Protein AF-A0A1B7MIY5-F1 (afdb_monomer_lite)

Foldseek 3Di:
DQVQLVVLVVQQDPPRHDALVVLLVSCVVPVVVVLVVVLCVQVVVCVVVVVPPPVPCPSVVVSLVVVQVSLQSSLCSSQVDDNPDDSVVSCVVSVHDRVVVVVVD

Sequence (105 aa):
GTGYTMACSRMTRPTKGIHGRLLKKLYEGVVVPKMLYAADIWCSTLISKGKGRKAGGRGARGFATKMARVQRMATTMITGGMRTTATDLLDAHANILPFQQLLRK

pLDDT: mean 75.78, std 11.48, range [46.12, 88.31]

Secondary structure (DSSP, 8-state):
-HHHHHHHHHH--TTT---HHHHHHHIIIIIHHHHHHHHHHHHHHHHHTTHHHHSTTHHHHHHHHHHHHHHHHHHHHHHT--TTS-HHHHHHHHT---HHHHTT-

Organism: NCBI:txid1314800

Structure (mmCIF, N/CA/C/O backbone):
data_AF-A0A1B7MIY5-F1
#
_entry.id   AF-A0A1B7MIY5-F1
#
loop_
_atom_site.group_PDB
_atom_site.id
_atom_site.type_symbol
_atom_site.label_atom_id
_atom_site.label_alt_id
_atom_site.label_comp_id
_atom_site.label_asym_id
_atom_site.label_entity_id
_atom_site.label_seq_id
_atom_site.pdbx_PDB_ins_code
_atom_site.Cartn_x
_atom_site.Cartn_y
_atom_site.Cartn_z
_atom_site.occupancy
_atom_site.B_iso_or_equiv
_atom_site.auth_seq_id
_atom_site.auth_comp_id
_atom_site.auth_asym_id
_atom_site.auth_atom_id
_atom_site.pdbx_PDB_model_num
ATOM 1 N N . GLY A 1 1 ? -0.375 6.237 -4.363 1.00 66.94 1 GLY A N 1
ATOM 2 C CA . GLY A 1 1 ? -0.539 5.582 -3.050 1.00 66.94 1 GLY A CA 1
ATOM 3 C C . GLY A 1 1 ? -0.762 6.591 -1.938 1.00 66.94 1 GLY A C 1
ATOM 4 O O . GLY A 1 1 ? -1.878 6.700 -1.452 1.00 66.94 1 GLY A O 1
ATOM 5 N N . THR A 1 2 ? 0.271 7.368 -1.595 1.00 77.44 2 THR A N 1
ATOM 6 C CA . THR A 1 2 ? 0.311 8.293 -0.439 1.00 77.44 2 THR A CA 1
ATOM 7 C C . THR A 1 2 ? -0.890 9.238 -0.298 1.00 77.44 2 THR A C 1
ATOM 9 O O . THR A 1 2 ? -1.428 9.369 0.797 1.00 77.44 2 THR A O 1
ATOM 12 N N . GLY A 1 3 ? -1.345 9.875 -1.383 1.00 82.44 3 GLY A N 1
ATOM 13 C CA . GLY A 1 3 ? -2.490 10.797 -1.336 1.00 82.44 3 GLY A CA 1
ATOM 14 C C . GLY A 1 3 ? -3.788 10.131 -0.862 1.00 82.44 3 GLY A C 1
ATOM 15 O O . GLY A 1 3 ? -4.471 10.658 0.011 1.00 82.44 3 GLY A O 1
ATOM 16 N N . TYR A 1 4 ? -4.079 8.924 -1.354 1.00 79.50 4 TYR A N 1
ATOM 17 C CA . TYR A 1 4 ? -5.269 8.167 -0.952 1.00 79.50 4 TYR A CA 1
ATOM 18 C C . TYR A 1 4 ? -5.169 7.664 0.489 1.00 79.50 4 TYR A C 1
ATOM 20 O O . TYR A 1 4 ? -6.149 7.731 1.225 1.00 79.50 4 TYR A O 1
ATOM 28 N N . THR A 1 5 ? -3.982 7.241 0.935 1.00 78.69 5 THR A N 1
ATOM 29 C CA . THR A 1 5 ? -3.772 6.885 2.347 1.00 78.69 5 THR A CA 1
ATOM 30 C C . THR A 1 5 ? -3.893 8.089 3.281 1.00 78.69 5 THR A C 1
ATOM 32 O O . THR A 1 5 ? -4.390 7.941 4.388 1.00 78.69 5 THR A O 1
ATOM 35 N N . MET A 1 6 ? -3.516 9.295 2.844 1.00 83.06 6 MET A N 1
ATOM 36 C CA . MET A 1 6 ? -3.737 10.525 3.620 1.00 83.06 6 MET A CA 1
ATOM 37 C C . MET A 1 6 ? -5.213 10.938 3.649 1.00 83.06 6 MET A C 1
ATOM 39 O O . MET A 1 6 ? -5.694 11.446 4.656 1.00 83.06 6 MET A O 1
ATOM 43 N N . ALA A 1 7 ? -5.965 10.703 2.572 1.00 83.62 7 ALA A N 1
ATOM 44 C CA . ALA A 1 7 ? -7.416 10.879 2.596 1.00 83.62 7 ALA A CA 1
ATOM 45 C C . ALA A 1 7 ? -8.071 9.899 3.587 1.00 83.62 7 ALA A C 1
ATOM 47 O O . ALA A 1 7 ? -8.887 10.306 4.411 1.00 83.62 7 ALA A O 1
ATOM 48 N N . CYS A 1 8 ? -7.629 8.637 3.581 1.00 79.00 8 CYS A N 1
ATOM 49 C CA . CYS A 1 8 ? -8.017 7.626 4.566 1.00 79.00 8 CYS A CA 1
ATOM 50 C C . CYS A 1 8 ? -7.686 8.070 6.001 1.00 79.00 8 CYS A C 1
ATOM 52 O O . CYS A 1 8 ? -8.545 7.985 6.875 1.00 79.00 8 CYS A O 1
ATOM 54 N N . SER A 1 9 ? -6.500 8.649 6.223 1.00 75.69 9 SER A N 1
ATOM 55 C CA . SER A 1 9 ? -6.069 9.120 7.546 1.00 75.69 9 SER A CA 1
ATOM 56 C C . SER A 1 9 ? -6.949 10.229 8.116 1.00 75.69 9 SER A C 1
ATOM 58 O O . SER A 1 9 ? -7.080 10.364 9.329 1.00 75.69 9 SER A O 1
ATOM 60 N N . ARG A 1 10 ? -7.537 11.063 7.251 1.00 78.81 10 ARG A N 1
ATOM 61 C CA . ARG A 1 10 ? -8.435 12.149 7.668 1.00 78.81 10 ARG A CA 1
ATOM 62 C C . ARG A 1 10 ? -9.782 11.624 8.157 1.00 78.81 10 ARG A C 1
ATOM 64 O O . ARG A 1 10 ? -10.401 12.262 9.005 1.00 78.81 10 ARG A O 1
ATOM 71 N N . MET A 1 11 ? -10.210 10.469 7.650 1.00 76.50 11 MET A N 1
ATOM 72 C CA . MET A 1 11 ? -11.454 9.812 8.055 1.00 76.50 11 MET A CA 1
ATOM 73 C C . MET A 1 11 ? -11.298 8.992 9.342 1.00 76.50 11 MET A C 1
ATOM 75 O O . MET A 1 11 ? -12.272 8.737 10.046 1.00 76.50 11 MET A O 1
ATOM 79 N N . THR A 1 12 ? -10.075 8.593 9.684 1.00 71.81 12 THR A N 1
ATOM 80 C CA . THR A 1 12 ? -9.768 7.765 10.855 1.00 71.81 12 THR A CA 1
ATOM 81 C C . THR A 1 12 ? -9.337 8.650 12.017 1.00 71.81 12 THR A C 1
ATOM 83 O O . THR A 1 12 ? -8.149 8.829 12.286 1.00 71.81 12 THR A O 1
ATOM 86 N N . ARG A 1 13 ? -10.308 9.266 12.692 1.00 71.38 13 ARG A N 1
ATOM 87 C CA . ARG A 1 13 ? -10.072 9.956 13.967 1.00 71.38 13 ARG A CA 1
ATOM 88 C C . ARG A 1 13 ? -10.205 8.965 15.135 1.00 71.38 13 ARG A C 1
ATOM 90 O O . ARG A 1 13 ? -11.171 8.208 15.129 1.00 71.38 13 ARG A O 1
ATOM 97 N N . PRO A 1 14 ? -9.336 9.011 16.164 1.00 63.50 14 PRO A N 1
ATOM 98 C CA . PRO A 1 14 ? -9.419 8.110 17.323 1.00 63.50 14 PRO A CA 1
ATOM 99 C C . PRO A 1 14 ? -10.776 8.135 18.041 1.00 63.50 14 PRO A C 1
ATOM 101 O O . PRO A 1 14 ? -11.214 7.124 18.569 1.00 63.50 14 PRO A O 1
ATOM 104 N N . THR A 1 15 ? -11.453 9.288 18.042 1.00 63.06 15 THR A N 1
ATOM 105 C CA . THR A 1 15 ? -12.661 9.517 18.855 1.00 63.06 15 THR A CA 1
ATOM 106 C C . THR A 1 15 ? -13.972 9.477 18.059 1.00 63.06 15 THR A C 1
ATOM 108 O O . THR A 1 15 ? -15.014 9.159 18.616 1.00 63.06 15 THR A O 1
ATOM 111 N N . LYS A 1 16 ? -13.958 9.842 16.769 1.00 64.75 16 LYS A N 1
ATOM 112 C CA . LYS A 1 16 ? -15.161 9.954 15.906 1.00 64.75 16 LYS A CA 1
ATOM 113 C C . LYS A 1 16 ? -14.877 9.532 14.455 1.00 64.75 16 LYS A C 1
ATOM 115 O O . LYS A 1 16 ? -15.361 10.153 13.514 1.00 64.75 16 LYS A O 1
ATOM 120 N N . GLY A 1 17 ? -13.978 8.570 14.269 1.00 75.50 17 GLY A N 1
ATOM 121 C CA . GLY A 1 17 ? -13.519 8.130 12.953 1.00 75.50 17 GLY A CA 1
ATOM 122 C C . GLY A 1 17 ? -14.244 6.908 12.408 1.00 75.50 17 GLY A C 1
ATOM 123 O O . GLY A 1 17 ? -15.028 6.254 13.091 1.00 75.50 17 GLY A O 1
ATOM 124 N N . ILE A 1 18 ? -13.913 6.577 11.162 1.00 78.94 18 ILE A N 1
ATOM 125 C CA . ILE A 1 18 ? -14.314 5.325 10.524 1.00 78.94 18 ILE A CA 1
ATOM 126 C C . ILE A 1 18 ? -13.655 4.132 11.230 1.00 78.94 18 ILE A C 1
ATOM 128 O O . ILE A 1 18 ? -12.458 4.146 11.515 1.00 78.94 18 ILE A O 1
ATOM 132 N N . HIS A 1 19 ? -14.436 3.073 11.457 1.00 77.62 19 HIS A N 1
ATOM 133 C CA . HIS A 1 19 ? -13.960 1.824 12.047 1.00 77.62 19 HIS A CA 1
ATOM 134 C C . HIS A 1 19 ? -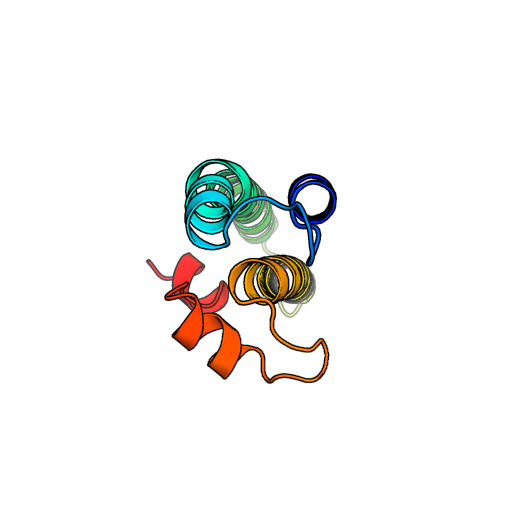12.903 1.150 11.153 1.00 77.62 19 HIS A C 1
ATOM 136 O O . HIS A 1 19 ? -13.076 1.070 9.932 1.00 77.62 19 HIS A O 1
ATOM 142 N N . GLY A 1 20 ? -11.845 0.587 11.751 1.00 79.75 20 GLY A N 1
ATOM 143 C CA . GLY A 1 20 ? -10.711 -0.006 11.022 1.00 79.75 20 GLY A CA 1
ATOM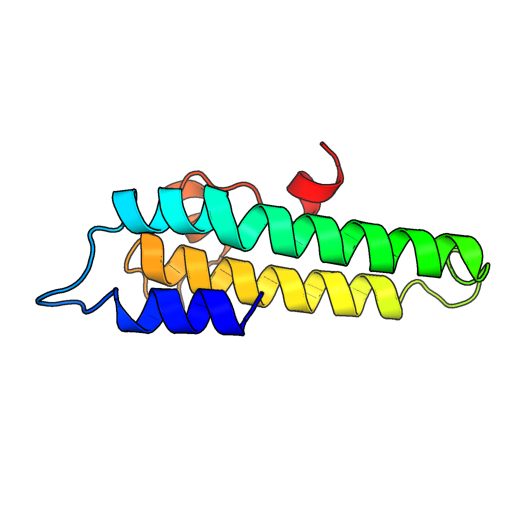 144 C C . GLY A 1 20 ? -11.110 -1.060 9.978 1.00 79.75 20 GLY A C 1
ATOM 145 O O . GLY A 1 20 ? -10.507 -1.149 8.911 1.00 79.75 20 GLY A O 1
ATOM 146 N N . ARG A 1 21 ? -12.209 -1.791 10.212 1.00 82.56 21 ARG A N 1
ATOM 147 C CA . ARG A 1 21 ? -12.762 -2.771 9.261 1.00 82.56 21 ARG A CA 1
ATOM 148 C C . ARG A 1 21 ? -13.248 -2.140 7.950 1.00 82.56 21 ARG A C 1
ATOM 150 O O . ARG A 1 21 ? -13.033 -2.716 6.888 1.00 82.56 21 ARG A O 1
ATOM 157 N N . LEU A 1 22 ? -13.896 -0.974 8.004 1.00 84.19 22 LEU A N 1
ATOM 158 C CA . LEU A 1 22 ? -14.340 -0.265 6.797 1.00 84.19 22 LEU A CA 1
ATOM 159 C C . LEU A 1 22 ? -13.148 0.375 6.077 1.00 84.19 22 LEU A C 1
ATOM 161 O O . LEU A 1 22 ? -13.067 0.333 4.851 1.00 84.19 22 LEU A O 1
ATOM 165 N N . LEU A 1 23 ? -12.183 0.888 6.842 1.00 84.31 23 LEU A N 1
ATOM 166 C CA . LEU A 1 23 ? -10.939 1.419 6.295 1.00 84.31 23 LEU A CA 1
ATOM 167 C C . LEU A 1 23 ? -10.147 0.357 5.526 1.00 84.31 23 LEU A C 1
ATOM 169 O O . LEU A 1 23 ? -9.639 0.640 4.444 1.00 84.31 23 LEU A O 1
ATOM 173 N N . LYS A 1 24 ? -10.089 -0.871 6.054 1.00 86.00 24 LYS A N 1
ATOM 174 C CA . LYS A 1 24 ? -9.479 -2.015 5.372 1.00 86.00 24 LYS A CA 1
ATOM 175 C C . LYS A 1 24 ? -10.119 -2.256 4.006 1.00 86.00 24 LYS A C 1
ATOM 177 O O . LYS A 1 24 ? -9.401 -2.320 3.014 1.00 86.00 24 LYS A O 1
ATOM 182 N N . LYS A 1 25 ? -11.454 -2.295 3.933 1.00 87.81 25 LYS A N 1
ATOM 183 C CA . LYS A 1 25 ? -12.174 -2.463 2.658 1.00 87.81 25 LYS A CA 1
ATOM 184 C C . LYS A 1 25 ? -11.856 -1.345 1.663 1.00 87.81 25 LYS A C 1
ATOM 186 O O . LYS A 1 25 ? -11.670 -1.605 0.479 1.00 87.81 25 LYS A O 1
ATOM 191 N N . LEU A 1 26 ? -11.755 -0.103 2.137 1.00 87.00 26 LEU A N 1
ATOM 192 C CA . LEU A 1 26 ? -11.391 1.031 1.286 1.00 87.00 26 LEU A CA 1
ATOM 193 C C . LEU A 1 26 ? -9.939 0.938 0.788 1.00 87.00 26 LEU A C 1
ATOM 195 O O . LEU A 1 26 ? -9.656 1.238 -0.373 1.00 87.00 26 LEU A O 1
ATOM 199 N N . TYR A 1 27 ? -9.020 0.505 1.652 1.00 85.38 27 TYR A N 1
ATOM 200 C CA . TYR A 1 27 ? -7.624 0.274 1.292 1.00 85.38 27 TYR A CA 1
ATOM 201 C C . TYR A 1 27 ? -7.500 -0.815 0.216 1.00 85.38 27 TYR A C 1
ATOM 203 O O . TYR A 1 27 ? -6.867 -0.580 -0.816 1.00 85.38 27 TYR A O 1
ATOM 211 N N . GLU A 1 28 ? -8.163 -1.954 0.411 1.00 86.75 28 GLU A N 1
ATOM 212 C CA . GLU A 1 28 ? -8.195 -3.068 -0.545 1.00 86.75 28 GLU A CA 1
ATOM 213 C C . GLU A 1 28 ? -8.863 -2.687 -1.872 1.00 86.75 28 GLU A C 1
ATOM 215 O O . GLU A 1 28 ? -8.369 -3.069 -2.927 1.00 86.75 28 GLU A O 1
ATOM 220 N N . GLY A 1 29 ? -9.943 -1.900 -1.848 1.00 86.88 29 GLY A N 1
ATOM 221 C CA . GLY A 1 29 ? -10.679 -1.523 -3.059 1.00 86.88 29 GLY A CA 1
ATOM 222 C C . GLY A 1 29 ? -10.045 -0.393 -3.876 1.00 86.88 29 GLY A C 1
ATOM 223 O O . GLY A 1 29 ? -10.192 -0.357 -5.093 1.00 86.88 29 GLY A O 1
ATOM 224 N N . VAL A 1 30 ? -9.340 0.548 -3.237 1.00 86.75 30 VAL A N 1
ATOM 225 C CA . VAL A 1 30 ? -8.850 1.767 -3.914 1.00 86.75 30 VAL A CA 1
ATOM 226 C C . VAL A 1 30 ? -7.332 1.840 -3.948 1.00 86.75 30 VAL A C 1
ATOM 228 O O . VAL A 1 30 ? -6.736 2.158 -4.981 1.00 86.75 30 VAL A O 1
ATOM 231 N N . VAL A 1 31 ? -6.686 1.595 -2.809 1.00 85.44 31 VAL A N 1
ATOM 232 C CA . VAL A 1 31 ? -5.249 1.837 -2.662 1.00 85.44 31 VAL A CA 1
ATOM 233 C C . VAL A 1 31 ? -4.450 0.692 -3.272 1.00 85.44 31 VAL A C 1
ATOM 235 O O . VAL A 1 31 ? -3.520 0.965 -4.032 1.00 85.44 31 VAL A O 1
ATOM 238 N N . VAL A 1 32 ? -4.840 -0.560 -3.009 1.00 85.81 32 VAL A N 1
ATOM 239 C CA . VAL A 1 32 ? -4.158 -1.754 -3.532 1.00 85.81 32 VAL A CA 1
ATOM 240 C C . VAL A 1 32 ? -4.161 -1.795 -5.068 1.00 85.81 32 VAL A C 1
ATOM 242 O O . VAL A 1 32 ? -3.068 -1.869 -5.631 1.00 85.81 32 VAL A O 1
ATOM 245 N N . PRO A 1 33 ? -5.294 -1.627 -5.786 1.00 85.81 33 PRO A N 1
ATOM 246 C CA . PRO A 1 33 ? -5.301 -1.675 -7.249 1.00 85.81 33 PRO A CA 1
ATOM 247 C C . PRO A 1 33 ? -4.475 -0.550 -7.878 1.00 85.81 33 PRO A C 1
ATOM 249 O O . PRO A 1 33 ? -3.746 -0.773 -8.839 1.00 85.81 33 PRO A O 1
ATOM 252 N N . LYS A 1 34 ? -4.500 0.660 -7.301 1.00 85.25 34 LYS A N 1
ATOM 253 C CA . LYS A 1 34 ? -3.663 1.778 -7.773 1.00 85.25 34 LYS A CA 1
ATOM 254 C C . LYS A 1 34 ? -2.174 1.550 -7.509 1.00 85.25 34 LYS A C 1
ATOM 256 O O . LYS A 1 34 ? -1.343 2.011 -8.289 1.00 85.25 34 LYS A O 1
ATOM 261 N N . MET A 1 35 ? -1.822 0.895 -6.399 1.00 84.00 35 MET A N 1
ATOM 262 C CA . MET A 1 35 ? -0.435 0.529 -6.106 1.00 84.00 35 MET A CA 1
ATOM 263 C C . MET A 1 35 ? 0.063 -0.566 -7.048 1.00 84.00 35 MET A C 1
ATOM 265 O O . MET A 1 35 ? 1.171 -0.440 -7.562 1.00 84.00 35 MET A O 1
ATOM 269 N N . LEU A 1 36 ? -0.766 -1.577 -7.311 1.00 83.94 36 LEU A N 1
ATOM 270 C CA . LEU A 1 36 ? -0.498 -2.643 -8.274 1.00 83.94 36 LEU A CA 1
ATOM 271 C C . LEU A 1 36 ? -0.339 -2.099 -9.694 1.00 83.94 36 LEU A C 1
ATOM 273 O O . LEU A 1 36 ? 0.658 -2.393 -10.337 1.00 83.94 36 LEU A O 1
ATOM 277 N N . TYR A 1 37 ? -1.240 -1.224 -10.143 1.00 85.50 37 TYR A N 1
ATOM 278 C CA . TYR A 1 37 ? -1.136 -0.577 -11.454 1.00 85.50 37 TYR A CA 1
ATOM 279 C C . TYR A 1 37 ? 0.170 0.212 -11.609 1.00 85.50 37 TYR A C 1
ATOM 281 O O . TYR A 1 37 ? 0.881 0.093 -12.604 1.00 85.50 37 TYR A O 1
ATOM 289 N N . ALA A 1 38 ? 0.534 0.997 -10.589 1.00 82.00 38 ALA A N 1
ATOM 290 C CA . ALA A 1 38 ? 1.804 1.713 -10.597 1.00 82.00 38 ALA A CA 1
ATOM 291 C C . ALA A 1 38 ? 3.003 0.752 -10.603 1.00 82.00 38 ALA A C 1
ATOM 293 O O . ALA A 1 38 ? 4.024 1.067 -11.208 1.00 82.00 38 ALA A O 1
ATOM 294 N N . ALA A 1 39 ? 2.893 -0.395 -9.926 1.00 81.56 39 ALA A N 1
ATOM 295 C CA . ALA A 1 39 ? 3.939 -1.407 -9.903 1.00 81.56 39 ALA A CA 1
ATOM 296 C C . ALA A 1 39 ? 4.103 -2.069 -11.265 1.00 81.56 39 ALA A C 1
ATOM 298 O O . ALA A 1 39 ? 5.231 -2.209 -11.716 1.00 81.56 39 ALA A O 1
ATOM 299 N N . ASP A 1 40 ? 3.005 -2.396 -11.938 1.00 81.75 40 ASP A N 1
ATOM 300 C CA . ASP A 1 40 ? 3.019 -2.993 -13.268 1.00 81.75 40 ASP A CA 1
ATOM 301 C C . ASP A 1 40 ? 3.664 -2.059 -14.303 1.00 81.75 40 ASP A C 1
ATOM 303 O O . ASP A 1 40 ? 4.616 -2.440 -14.985 1.00 81.75 40 ASP A O 1
ATOM 307 N N . ILE A 1 41 ? 3.277 -0.778 -14.328 1.00 80.69 41 ILE A N 1
ATOM 308 C CA . ILE A 1 41 ? 3.914 0.229 -15.197 1.00 80.69 41 ILE A CA 1
ATOM 309 C C . ILE A 1 41 ? 5.399 0.393 -14.864 1.00 80.69 41 ILE A C 1
ATOM 311 O O . ILE A 1 41 ? 6.251 0.476 -15.751 1.00 80.69 41 ILE A O 1
ATOM 315 N N . TRP A 1 42 ? 5.750 0.467 -13.582 1.00 75.50 42 TRP A N 1
ATOM 316 C CA . TRP A 1 42 ? 7.138 0.715 -13.199 1.00 75.50 42 TRP A CA 1
ATOM 317 C C . TRP A 1 42 ? 8.030 -0.512 -13.419 1.00 75.50 42 TRP A C 1
ATOM 319 O O . TRP A 1 42 ? 9.186 -0.364 -13.803 1.00 75.50 42 TRP A O 1
ATOM 329 N N . CYS A 1 43 ? 7.505 -1.723 -13.224 1.00 67.81 43 CYS A N 1
ATOM 330 C CA . CYS A 1 43 ? 8.205 -2.977 -13.488 1.00 67.81 43 CYS A CA 1
ATOM 331 C C . CYS A 1 43 ? 8.351 -3.231 -14.993 1.00 67.81 43 CYS A C 1
ATOM 333 O O . CYS A 1 43 ? 9.463 -3.505 -15.444 1.00 67.81 43 CYS A O 1
ATOM 335 N N . SER A 1 44 ? 7.283 -3.069 -15.781 1.00 68.25 44 SER A N 1
ATOM 336 C CA . SER A 1 44 ? 7.314 -3.228 -17.244 1.00 68.25 44 SER A CA 1
ATOM 337 C C . SER A 1 44 ? 8.284 -2.244 -17.906 1.00 68.25 44 SER A C 1
ATOM 339 O O . SER A 1 44 ? 9.105 -2.642 -18.734 1.00 68.25 44 SER A O 1
ATOM 341 N N . THR A 1 45 ? 8.299 -0.980 -17.472 1.00 62.19 45 THR A N 1
ATOM 342 C CA . THR A 1 45 ? 9.262 0.020 -17.970 1.00 62.19 45 THR A CA 1
ATOM 343 C C . THR A 1 45 ? 10.707 -0.278 -17.557 1.00 62.19 45 THR A C 1
ATOM 345 O O . THR A 1 45 ? 11.637 0.034 -18.307 1.00 62.19 45 THR A O 1
ATOM 348 N N . LEU A 1 46 ? 10.935 -0.915 -16.402 1.00 60.69 46 LEU A N 1
ATOM 349 C CA . LEU A 1 46 ? 12.275 -1.318 -15.960 1.00 60.69 46 LEU A CA 1
ATOM 350 C C . LEU A 1 46 ? 12.814 -2.532 -16.728 1.00 60.69 46 LEU A C 1
ATOM 352 O O . LEU A 1 46 ? 14.020 -2.605 -16.988 1.00 60.69 46 LEU A O 1
ATOM 356 N N . ILE A 1 47 ? 11.923 -3.465 -17.078 1.00 59.34 47 ILE A N 1
ATOM 357 C CA . ILE A 1 47 ? 12.216 -4.640 -17.906 1.00 59.34 47 ILE A CA 1
ATOM 358 C C . ILE A 1 47 ? 12.500 -4.191 -19.346 1.00 59.34 47 ILE A C 1
ATOM 360 O O . ILE A 1 47 ? 13.555 -4.518 -19.886 1.00 59.34 47 ILE A O 1
ATOM 364 N N . SER A 1 48 ? 11.627 -3.353 -19.920 1.00 59.34 48 SER A N 1
ATOM 365 C CA . SER A 1 48 ? 11.745 -2.818 -21.285 1.00 59.34 48 SER A CA 1
ATOM 366 C C . SER A 1 48 ? 13.034 -2.014 -21.506 1.00 59.34 48 SER A C 1
ATOM 368 O O . SER A 1 48 ? 13.689 -2.157 -22.533 1.00 59.34 48 SER A O 1
ATOM 370 N N . LYS A 1 49 ? 13.483 -1.231 -20.514 1.00 59.00 49 LYS A N 1
ATOM 371 C CA . LYS A 1 49 ? 14.724 -0.439 -20.620 1.00 59.00 49 LYS A CA 1
ATOM 372 C C . LYS A 1 49 ? 16.022 -1.242 -20.433 1.00 59.00 49 LYS A C 1
ATOM 374 O O . LYS A 1 49 ? 17.078 -0.632 -20.266 1.00 59.00 49 LYS A O 1
ATOM 379 N N . GLY A 1 50 ? 15.981 -2.578 -20.361 1.00 52.19 50 GLY A N 1
ATOM 380 C CA . GLY A 1 50 ? 17.171 -3.438 -20.205 1.00 52.19 50 GLY A CA 1
ATOM 381 C C . GLY A 1 50 ? 17.961 -3.230 -18.898 1.00 52.19 50 GLY A C 1
ATOM 382 O O . GLY A 1 50 ? 18.984 -3.874 -18.654 1.00 52.19 50 GLY A O 1
ATOM 383 N N . LYS A 1 51 ? 17.484 -2.345 -18.011 1.00 53.34 51 LYS A N 1
ATOM 384 C CA . LYS A 1 51 ? 18.118 -1.989 -16.733 1.00 53.34 51 LYS A CA 1
ATOM 385 C C . LYS A 1 51 ? 17.798 -2.966 -15.606 1.00 53.34 51 LYS A C 1
ATOM 387 O O . LYS A 1 51 ? 18.411 -2.857 -14.542 1.00 53.34 51 LYS A O 1
ATOM 392 N N . GLY A 1 52 ? 16.910 -3.934 -15.842 1.00 49.97 52 GLY A N 1
ATOM 393 C CA . GLY A 1 52 ? 16.547 -4.969 -14.871 1.00 49.97 52 GLY A CA 1
ATOM 394 C C . GLY A 1 52 ? 17.740 -5.776 -14.343 1.00 49.97 52 GLY A C 1
ATOM 395 O O . GLY A 1 52 ? 17.730 -6.164 -13.180 1.00 49.97 52 GLY A O 1
ATOM 396 N N . ARG A 1 53 ? 18.803 -5.957 -15.147 1.00 48.34 53 ARG A N 1
ATOM 397 C CA . ARG A 1 53 ? 19.985 -6.760 -14.768 1.00 48.34 53 ARG A CA 1
ATOM 398 C C . ARG A 1 53 ? 21.288 -5.966 -14.599 1.00 48.34 53 ARG A C 1
ATOM 400 O O . ARG A 1 53 ? 22.067 -6.295 -13.715 1.00 48.34 53 ARG A O 1
ATOM 407 N N . LYS A 1 54 ? 21.525 -4.905 -15.387 1.00 46.12 54 LYS A N 1
ATOM 408 C CA . LYS A 1 54 ? 22.834 -4.205 -15.431 1.00 46.12 54 LYS A CA 1
ATOM 409 C C . LYS A 1 54 ? 22.957 -2.951 -14.546 1.00 46.12 54 LYS A C 1
ATOM 411 O O . LYS A 1 54 ? 24.069 -2.536 -14.253 1.00 46.12 54 LYS A O 1
ATOM 416 N N . ALA A 1 55 ? 21.853 -2.360 -14.071 1.00 47.03 55 ALA A N 1
ATOM 417 C CA . ALA A 1 55 ? 21.867 -1.141 -13.237 1.00 47.03 55 ALA A CA 1
ATOM 418 C C . ALA A 1 55 ? 21.387 -1.374 -11.786 1.00 47.03 55 ALA A C 1
ATOM 420 O O . ALA A 1 55 ? 20.863 -0.467 -11.131 1.00 47.03 55 ALA A O 1
ATOM 421 N N . GLY A 1 56 ? 21.541 -2.605 -11.284 1.00 50.84 56 GLY A N 1
ATOM 422 C CA . GLY A 1 56 ? 21.381 -2.950 -9.867 1.00 50.84 56 GLY A CA 1
ATOM 423 C C . GLY A 1 56 ? 19.977 -2.773 -9.282 1.00 50.84 56 GLY A C 1
ATOM 424 O O . GLY A 1 56 ? 19.852 -2.627 -8.069 1.00 50.84 56 GLY A O 1
ATOM 425 N N . GLY A 1 57 ? 18.921 -2.715 -10.102 1.00 56.72 57 GLY A N 1
ATOM 426 C CA . GLY A 1 57 ? 17.532 -2.673 -9.625 1.00 56.72 57 GLY A CA 1
ATOM 427 C C . GLY A 1 57 ? 17.194 -1.524 -8.660 1.00 56.72 57 GLY A C 1
ATOM 428 O O . GLY A 1 57 ? 16.129 -1.551 -8.049 1.00 56.72 57 GLY A O 1
ATOM 429 N N . ARG A 1 58 ? 18.061 -0.507 -8.505 1.00 57.94 58 ARG A N 1
ATOM 430 C CA . ARG A 1 58 ? 17.900 0.582 -7.520 1.00 57.94 58 ARG A CA 1
ATOM 431 C C . ARG A 1 58 ? 16.573 1.326 -7.690 1.00 57.94 58 ARG A C 1
ATOM 433 O O . ARG A 1 58 ? 15.944 1.681 -6.699 1.00 57.94 58 ARG A O 1
ATOM 440 N N . GLY A 1 59 ? 16.113 1.482 -8.934 1.00 62.75 59 GLY A N 1
ATOM 441 C CA . GLY A 1 59 ? 14.812 2.080 -9.253 1.00 62.75 59 GLY A CA 1
ATOM 442 C C . GLY A 1 59 ? 13.615 1.247 -8.777 1.00 62.75 59 GLY A C 1
ATOM 443 O O . GLY A 1 59 ? 12.701 1.803 -8.172 1.00 62.75 59 GLY A O 1
ATOM 444 N N . ALA A 1 60 ? 13.639 -0.077 -8.983 1.00 65.88 60 ALA A N 1
ATOM 445 C CA . ALA A 1 60 ? 12.607 -0.993 -8.478 1.00 65.88 60 ALA A CA 1
ATOM 446 C C . ALA A 1 60 ? 12.634 -1.095 -6.950 1.00 65.88 60 ALA A C 1
ATOM 448 O O . ALA A 1 60 ? 11.587 -1.029 -6.315 1.00 65.88 60 ALA A O 1
ATOM 449 N N . ARG A 1 61 ? 13.826 -1.198 -6.345 1.00 69.12 61 ARG A N 1
ATOM 450 C CA . ARG A 1 61 ? 13.973 -1.248 -4.882 1.00 69.12 61 ARG A CA 1
ATOM 451 C C . ARG A 1 61 ? 13.431 0.021 -4.232 1.00 69.12 61 ARG A C 1
ATOM 453 O O . ARG A 1 61 ? 12.618 -0.070 -3.324 1.00 69.12 61 ARG A O 1
ATOM 460 N N . GLY A 1 62 ? 13.793 1.197 -4.752 1.00 75.06 62 GLY A N 1
ATOM 461 C CA . GLY A 1 62 ? 13.272 2.472 -4.255 1.00 75.06 62 GLY A CA 1
ATOM 462 C C . GLY A 1 62 ? 11.754 2.602 -4.412 1.00 75.06 62 GLY A C 1
ATOM 463 O O . GLY A 1 62 ? 11.089 3.158 -3.540 1.00 75.06 62 GLY A O 1
ATOM 464 N N . PHE A 1 63 ? 11.184 2.058 -5.489 1.00 77.75 63 PHE A N 1
ATOM 465 C CA . PHE A 1 63 ? 9.736 1.983 -5.664 1.00 77.75 63 PHE A CA 1
ATOM 466 C C . PHE A 1 63 ? 9.076 1.053 -4.631 1.00 77.75 63 PHE A C 1
ATOM 468 O O . PHE A 1 63 ? 8.130 1.466 -3.961 1.00 77.75 63 PHE A O 1
ATOM 475 N N . ALA A 1 64 ? 9.618 -0.149 -4.422 1.00 77.19 64 ALA A N 1
ATOM 476 C CA . ALA A 1 64 ? 9.128 -1.089 -3.415 1.00 77.19 64 ALA A CA 1
ATOM 477 C C . ALA A 1 64 ? 9.196 -0.497 -1.996 1.00 77.19 64 ALA A C 1
ATOM 479 O O . ALA A 1 64 ? 8.223 -0.580 -1.251 1.00 77.19 64 ALA A O 1
ATOM 480 N N . THR A 1 65 ? 10.287 0.194 -1.643 1.00 81.44 65 THR A N 1
ATOM 481 C CA . THR A 1 65 ? 10.419 0.898 -0.355 1.00 81.44 65 THR A CA 1
ATOM 482 C C . THR A 1 65 ? 9.360 1.993 -0.189 1.00 81.44 65 THR A C 1
ATOM 484 O O . THR A 1 65 ? 8.784 2.146 0.889 1.00 81.44 65 THR A O 1
ATOM 487 N N . LYS A 1 66 ? 9.049 2.748 -1.254 1.00 83.62 66 LYS A N 1
ATOM 488 C CA . LYS A 1 66 ? 7.973 3.754 -1.227 1.00 83.62 66 LYS A CA 1
ATOM 489 C C . LYS A 1 66 ? 6.605 3.109 -1.012 1.00 83.62 66 LYS A C 1
ATOM 491 O O . LYS A 1 66 ? 5.806 3.639 -0.245 1.00 83.62 66 LYS A O 1
ATOM 496 N N . MET A 1 67 ? 6.347 1.971 -1.650 1.00 82.50 67 MET A N 1
ATOM 497 C CA . MET A 1 67 ? 5.093 1.239 -1.487 1.00 82.50 67 MET A CA 1
ATOM 498 C C . MET A 1 67 ? 4.952 0.626 -0.089 1.00 82.50 67 MET A C 1
ATOM 500 O O . MET A 1 67 ? 3.902 0.782 0.531 1.00 82.50 67 MET A O 1
ATOM 504 N N . ALA A 1 68 ? 6.028 0.065 0.467 1.00 83.56 68 ALA A N 1
ATOM 505 C CA . ALA A 1 68 ? 6.061 -0.425 1.845 1.00 83.56 68 ALA A CA 1
ATOM 506 C C . ALA A 1 68 ? 5.750 0.685 2.867 1.00 83.56 68 ALA A C 1
ATOM 508 O O . ALA A 1 68 ? 5.024 0.465 3.835 1.00 83.56 68 ALA A O 1
ATOM 509 N N . ARG A 1 69 ? 6.219 1.919 2.626 1.00 86.31 69 ARG A N 1
ATOM 510 C CA . ARG A 1 69 ? 5.880 3.074 3.475 1.00 86.31 69 ARG A CA 1
ATOM 511 C C . ARG A 1 69 ? 4.384 3.403 3.446 1.00 86.31 69 ARG A C 1
ATOM 513 O O . ARG A 1 69 ? 3.817 3.723 4.487 1.00 86.31 69 ARG A O 1
ATOM 520 N N . VAL A 1 70 ? 3.750 3.332 2.273 1.00 86.88 70 VAL A N 1
ATOM 521 C CA . VAL A 1 70 ? 2.300 3.556 2.116 1.00 86.88 70 VAL A CA 1
ATOM 522 C C . VAL A 1 70 ? 1.504 2.467 2.830 1.00 86.88 70 VAL A C 1
ATOM 524 O O . VAL A 1 70 ? 0.533 2.782 3.514 1.00 86.88 70 VAL A O 1
ATOM 527 N N . GLN A 1 71 ? 1.938 1.211 2.716 1.00 86.69 71 GLN A N 1
ATOM 528 C CA . GLN A 1 71 ? 1.324 0.097 3.428 1.00 86.69 71 GLN A CA 1
ATOM 529 C C . GLN A 1 71 ? 1.425 0.283 4.940 1.00 86.69 71 GLN A C 1
ATOM 531 O O . GLN A 1 71 ? 0.390 0.320 5.588 1.00 86.69 71 GLN A O 1
ATOM 536 N N . ARG A 1 72 ? 2.619 0.557 5.486 1.00 87.62 72 ARG A N 1
ATOM 537 C CA . ARG A 1 72 ? 2.788 0.837 6.922 1.00 87.62 72 ARG A CA 1
ATOM 538 C C . ARG A 1 72 ? 1.821 1.911 7.414 1.00 87.62 72 ARG A C 1
ATOM 540 O O . ARG A 1 72 ? 1.189 1.732 8.446 1.00 87.62 72 ARG A O 1
ATOM 547 N N . MET A 1 73 ? 1.689 3.013 6.674 1.00 86.81 73 MET A N 1
ATOM 548 C CA . MET A 1 73 ? 0.741 4.073 7.026 1.00 86.81 73 MET A CA 1
ATOM 549 C C . MET A 1 73 ? -0.698 3.555 7.091 1.00 86.81 73 MET A C 1
ATOM 551 O O . MET A 1 73 ? -1.395 3.845 8.058 1.00 86.81 73 MET A O 1
ATOM 555 N N . ALA A 1 74 ? -1.135 2.788 6.092 1.00 84.88 74 ALA A N 1
ATOM 556 C CA . ALA A 1 74 ? -2.474 2.215 6.072 1.00 84.88 74 ALA A CA 1
ATOM 557 C C . ALA A 1 74 ? -2.683 1.215 7.214 1.00 84.88 74 ALA A C 1
ATOM 559 O O . ALA A 1 74 ? -3.664 1.324 7.943 1.00 84.88 74 ALA A O 1
ATOM 560 N N . THR A 1 75 ? -1.745 0.296 7.427 1.00 87.56 75 THR A N 1
ATOM 561 C CA . THR A 1 75 ? -1.841 -0.734 8.458 1.00 87.56 75 THR A CA 1
ATOM 562 C C . THR A 1 75 ? -1.907 -0.122 9.858 1.00 87.56 75 THR A C 1
ATOM 564 O O . THR A 1 75 ? -2.770 -0.505 10.641 1.00 87.56 75 THR A O 1
ATOM 567 N N . THR A 1 76 ? -1.093 0.900 10.153 1.00 88.31 76 THR A N 1
ATOM 568 C CA . THR A 1 76 ? -1.177 1.658 11.415 1.00 88.31 76 THR A CA 1
A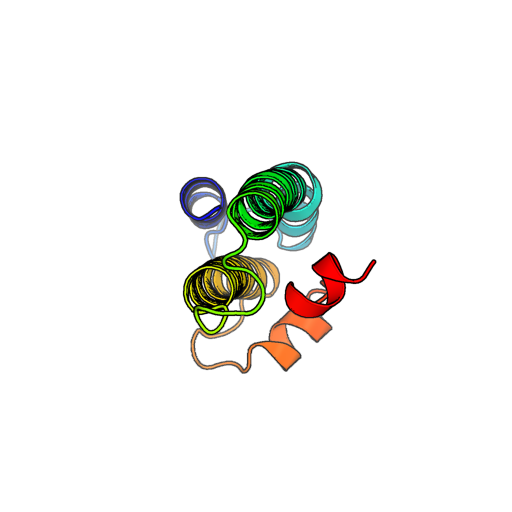TOM 569 C C . THR A 1 76 ? -2.550 2.313 11.602 1.00 88.31 76 THR A C 1
ATOM 571 O O . THR A 1 76 ? -3.080 2.311 12.708 1.00 88.31 76 THR A O 1
ATOM 574 N N . MET A 1 77 ? -3.156 2.856 10.540 1.00 85.00 77 MET A N 1
ATOM 575 C CA . MET A 1 77 ? -4.495 3.458 10.624 1.00 85.00 77 MET A CA 1
ATOM 576 C C . MET A 1 77 ? -5.601 2.412 10.806 1.00 85.00 77 MET A C 1
ATOM 578 O O . MET A 1 77 ? -6.567 2.670 11.516 1.00 85.00 77 MET A O 1
ATOM 582 N N . ILE A 1 78 ? -5.472 1.243 10.171 1.00 84.38 78 ILE A N 1
ATOM 583 C CA . ILE A 1 78 ? -6.457 0.154 10.245 1.00 84.38 78 ILE A CA 1
ATOM 584 C C . ILE A 1 78 ? -6.476 -0.462 11.643 1.00 84.38 78 ILE A C 1
ATOM 586 O O . ILE A 1 78 ? -7.551 -0.698 12.189 1.00 84.38 78 ILE A O 1
ATOM 590 N N . THR A 1 79 ? -5.300 -0.720 12.215 1.00 85.12 79 THR A N 1
ATOM 591 C CA . THR A 1 79 ? -5.173 -1.349 13.537 1.00 85.12 79 THR A CA 1
ATOM 592 C C . THR A 1 79 ? -5.252 -0.346 14.683 1.00 85.12 79 THR A C 1
ATOM 594 O O . THR A 1 79 ? -5.440 -0.751 15.824 1.00 85.12 79 THR A O 1
ATOM 597 N N . GLY A 1 80 ? -5.090 0.953 14.406 1.00 83.81 80 GLY A N 1
ATOM 598 C CA . GLY A 1 80 ? -4.935 1.973 15.445 1.00 83.81 80 GLY A CA 1
ATOM 599 C C . GLY A 1 80 ? -3.624 1.838 16.228 1.00 83.81 80 GLY A C 1
ATOM 600 O O . GLY A 1 80 ? -3.515 2.365 17.332 1.00 83.81 80 GLY A O 1
ATOM 601 N N . GLY A 1 81 ? -2.640 1.113 15.684 1.00 83.06 81 GLY A N 1
ATOM 602 C CA . GLY A 1 81 ? -1.363 0.849 16.341 1.00 83.06 81 GLY A CA 1
ATOM 603 C C . GLY A 1 81 ? -0.483 2.091 16.504 1.00 83.06 81 GLY A C 1
ATOM 604 O O . GLY A 1 81 ? -0.669 3.124 15.856 1.00 83.06 81 GLY A O 1
ATOM 605 N N . MET A 1 82 ? 0.535 1.988 17.358 1.00 84.56 82 MET A N 1
ATOM 606 C CA . MET A 1 82 ? 1.514 3.060 17.536 1.00 84.56 82 MET A CA 1
ATOM 607 C C . MET A 1 82 ? 2.457 3.144 16.330 1.00 84.56 82 MET A C 1
ATOM 609 O O . MET A 1 82 ? 2.751 2.157 15.657 1.00 84.56 82 MET A O 1
ATOM 613 N N . ARG A 1 83 ? 3.012 4.336 16.073 1.00 79.62 83 ARG A N 1
ATOM 614 C CA . ARG A 1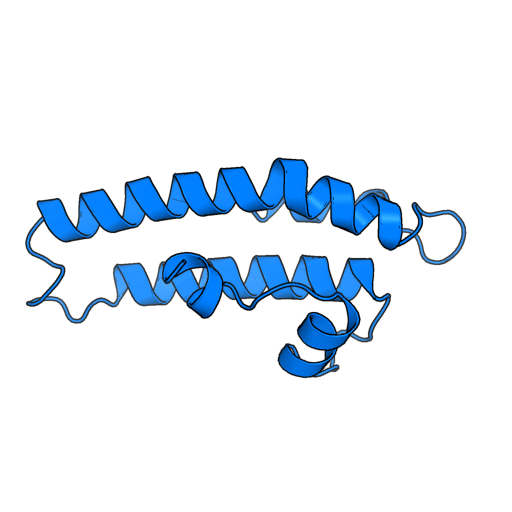 83 ? 3.993 4.531 14.985 1.00 79.62 83 ARG A CA 1
ATOM 615 C C . ARG A 1 83 ? 5.256 3.683 15.169 1.00 79.62 83 ARG A C 1
ATOM 617 O O . ARG A 1 83 ? 5.897 3.329 14.181 1.00 79.62 83 ARG A O 1
ATOM 624 N N . THR A 1 84 ? 5.606 3.378 16.416 1.00 85.62 84 THR A N 1
ATOM 625 C CA . THR A 1 84 ? 6.770 2.575 16.810 1.00 85.62 84 THR A CA 1
ATOM 626 C C . THR A 1 84 ? 6.534 1.070 16.697 1.00 85.62 84 THR A C 1
ATOM 628 O O . THR A 1 84 ? 7.500 0.317 16.759 1.00 85.62 84 THR A O 1
ATOM 631 N N . THR A 1 85 ? 5.292 0.617 16.493 1.00 86.00 85 THR A N 1
ATOM 632 C CA . THR A 1 85 ? 4.982 -0.808 16.343 1.00 86.00 85 THR A CA 1
ATOM 633 C C . THR A 1 85 ? 5.629 -1.373 15.074 1.00 86.00 85 THR A C 1
ATOM 635 O O . THR A 1 85 ? 5.660 -0.716 14.026 1.00 86.00 85 THR A O 1
ATOM 638 N N . ALA A 1 86 ? 6.152 -2.597 15.179 1.00 85.69 86 ALA A N 1
ATOM 639 C CA . ALA A 1 86 ? 6.742 -3.328 14.064 1.00 85.69 86 ALA A CA 1
ATOM 640 C C . ALA A 1 86 ? 5.723 -3.523 12.929 1.00 85.69 86 ALA A C 1
ATOM 642 O O . ALA A 1 86 ? 4.565 -3.866 13.174 1.00 85.69 86 ALA A O 1
ATOM 643 N N . THR A 1 87 ? 6.156 -3.314 11.683 1.00 82.69 87 THR A N 1
ATOM 644 C CA . THR A 1 87 ? 5.302 -3.434 10.490 1.00 82.69 87 THR A CA 1
ATOM 645 C C . THR A 1 87 ? 4.733 -4.829 10.316 1.00 82.69 87 THR A C 1
ATOM 647 O O . THR A 1 87 ? 3.552 -4.950 10.021 1.00 82.69 87 THR A O 1
ATOM 650 N N . ASP A 1 88 ? 5.534 -5.860 10.571 1.00 82.50 88 ASP A N 1
ATOM 651 C CA . ASP A 1 88 ? 5.128 -7.251 10.350 1.00 82.50 88 ASP A CA 1
ATOM 652 C C . ASP A 1 88 ? 4.008 -7.659 11.314 1.00 82.50 88 ASP A C 1
ATOM 654 O O . ASP A 1 88 ? 3.060 -8.347 10.942 1.00 82.50 88 ASP A O 1
ATOM 658 N N . LEU A 1 89 ? 4.074 -7.148 12.546 1.00 84.25 89 LEU A N 1
ATOM 659 C CA . LEU A 1 89 ? 3.045 -7.350 13.557 1.00 84.25 89 LEU A CA 1
ATOM 660 C C . LEU A 1 89 ? 1.762 -6.595 13.185 1.00 84.25 89 LEU A C 1
ATOM 662 O O . LEU A 1 89 ? 0.672 -7.157 13.252 1.00 84.25 89 LEU A O 1
ATOM 666 N N . LEU A 1 90 ? 1.879 -5.344 12.728 1.00 85.19 90 LEU A N 1
ATOM 667 C CA . LEU A 1 90 ? 0.729 -4.580 12.239 1.00 85.19 90 LEU A CA 1
ATOM 668 C C . LEU A 1 90 ? 0.054 -5.281 11.051 1.00 85.19 90 LEU A C 1
ATOM 670 O O . LEU A 1 90 ? -1.173 -5.362 11.017 1.00 85.19 90 LEU A O 1
ATOM 674 N N . ASP A 1 91 ? 0.834 -5.781 10.091 1.00 84.06 91 ASP A N 1
ATOM 675 C CA . ASP A 1 91 ? 0.328 -6.431 8.879 1.00 84.06 91 ASP A CA 1
ATOM 676 C C . ASP A 1 91 ? -0.375 -7.755 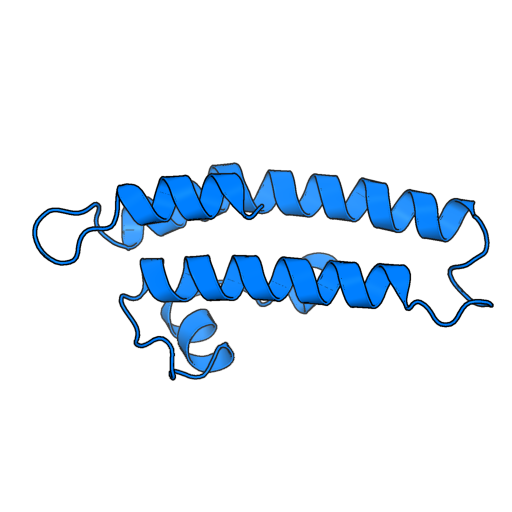9.215 1.00 84.06 91 ASP A C 1
ATOM 678 O O . ASP A 1 91 ? -1.465 -8.021 8.698 1.00 8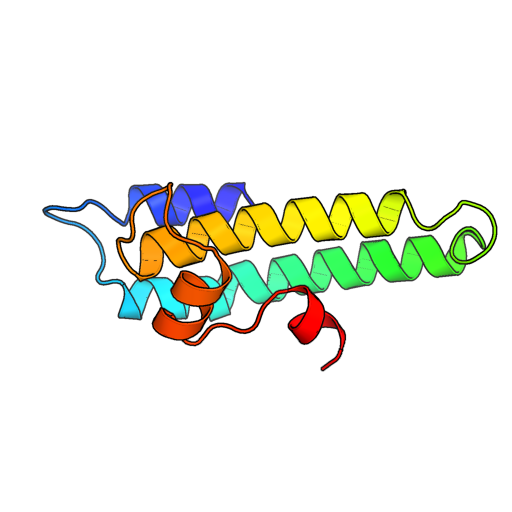4.06 91 ASP A O 1
ATOM 682 N N . ALA A 1 92 ? 0.168 -8.523 10.168 1.00 83.88 92 ALA A N 1
ATOM 683 C CA . ALA A 1 92 ? -0.485 -9.711 10.715 1.00 83.88 92 ALA A CA 1
ATOM 684 C C . ALA A 1 92 ? -1.824 -9.371 11.396 1.00 83.88 92 ALA A C 1
ATOM 686 O O . ALA A 1 92 ? -2.841 -10.003 11.111 1.00 83.88 92 ALA A O 1
ATOM 687 N N . HIS A 1 93 ? -1.862 -8.326 12.232 1.00 81.06 93 HIS A N 1
ATOM 688 C CA . HIS A 1 93 ? -3.091 -7.883 12.902 1.00 81.06 93 HIS A CA 1
ATOM 689 C C . HIS A 1 93 ? -4.139 -7.307 11.941 1.00 81.06 93 HIS A C 1
ATOM 691 O O . HIS A 1 93 ? -5.339 -7.464 12.167 1.00 81.06 93 HIS A O 1
ATOM 697 N N . ALA A 1 94 ? -3.718 -6.649 10.860 1.00 78.88 94 ALA A N 1
ATOM 698 C CA . ALA A 1 94 ? -4.625 -6.157 9.827 1.00 78.88 94 ALA A CA 1
ATOM 699 C C . ALA A 1 94 ? -5.064 -7.261 8.847 1.00 78.88 94 ALA A C 1
ATOM 701 O O . ALA A 1 94 ? -6.012 -7.060 8.077 1.00 78.88 94 ALA A O 1
ATOM 702 N N . ASN A 1 95 ? -4.402 -8.424 8.878 1.00 80.62 95 ASN A N 1
ATOM 703 C CA . ASN A 1 95 ? -4.527 -9.499 7.899 1.00 80.62 95 ASN A CA 1
ATOM 704 C C . ASN A 1 95 ? -4.364 -8.954 6.466 1.00 80.62 95 ASN A C 1
ATOM 706 O O . ASN A 1 95 ? -5.269 -9.073 5.634 1.00 80.62 95 ASN A O 1
ATOM 710 N N . ILE A 1 96 ? -3.251 -8.247 6.235 1.00 77.88 96 ILE A N 1
ATOM 711 C CA . ILE A 1 96 ? -2.852 -7.662 4.947 1.00 77.88 96 ILE A CA 1
ATOM 712 C C . ILE A 1 96 ? -1.482 -8.238 4.590 1.00 77.88 96 ILE A C 1
ATOM 714 O O . ILE A 1 96 ? -0.577 -8.232 5.418 1.00 77.88 96 ILE A O 1
ATOM 718 N N . LEU A 1 97 ? -1.312 -8.736 3.360 1.00 76.12 97 LEU A N 1
ATOM 719 C CA . LEU A 1 97 ? -0.013 -9.254 2.930 1.00 76.12 97 LEU A CA 1
ATOM 720 C C . LEU A 1 97 ? 1.000 -8.114 2.729 1.00 76.12 97 LEU A C 1
ATOM 722 O O . LEU A 1 97 ? 0.665 -7.111 2.092 1.00 76.12 97 LEU A O 1
ATOM 726 N N . PRO A 1 98 ? 2.255 -8.281 3.173 1.00 70.19 98 PRO A N 1
ATOM 727 C CA . PRO A 1 98 ? 3.364 -7.410 2.804 1.00 70.19 98 PRO A CA 1
ATOM 728 C C . PRO A 1 98 ? 3.451 -7.198 1.288 1.00 70.19 98 PRO A C 1
ATOM 730 O O . PRO A 1 98 ? 3.366 -8.150 0.507 1.00 70.19 98 PRO A O 1
ATOM 733 N N . PHE A 1 99 ? 3.685 -5.956 0.854 1.00 68.19 99 PHE A N 1
ATOM 734 C CA . PHE A 1 99 ? 3.746 -5.584 -0.566 1.00 68.19 99 PHE A CA 1
ATOM 735 C C . PHE A 1 99 ? 4.711 -6.458 -1.384 1.00 68.19 99 PHE A C 1
ATOM 737 O O . PHE A 1 99 ? 4.452 -6.760 -2.546 1.00 68.19 99 PHE A O 1
ATOM 744 N N . GLN A 1 100 ? 5.811 -6.913 -0.775 1.00 65.19 100 GLN A N 1
ATOM 745 C CA . GLN A 1 100 ? 6.771 -7.808 -1.429 1.00 65.19 100 GLN A CA 1
ATOM 746 C C . GLN A 1 100 ? 6.176 -9.180 -1.777 1.00 65.19 100 GLN A C 1
ATOM 748 O O . GLN A 1 100 ? 6.528 -9.746 -2.808 1.00 65.19 100 GLN A O 1
ATOM 753 N N . GLN A 1 101 ? 5.274 -9.707 -0.947 1.00 64.75 101 GLN A N 1
ATOM 754 C CA . GLN A 1 101 ? 4.538 -10.940 -1.242 1.00 64.75 101 GLN A CA 1
ATOM 755 C C . GLN A 1 101 ? 3.371 -10.684 -2.195 1.00 64.75 101 GLN A C 1
ATOM 757 O O . GLN A 1 101 ? 3.030 -11.557 -2.986 1.00 64.75 101 GLN A O 1
ATOM 762 N N . LEU A 1 102 ? 2.803 -9.478 -2.170 1.00 64.81 102 LEU A N 1
ATOM 763 C CA . LEU A 1 102 ? 1.706 -9.077 -3.046 1.00 64.81 102 LEU A CA 1
ATOM 764 C C . LEU A 1 102 ? 2.122 -8.998 -4.528 1.00 64.81 102 LEU A C 1
ATOM 766 O O . LEU A 1 102 ? 1.306 -9.277 -5.392 1.00 64.81 102 LEU A O 1
ATOM 770 N N . LEU A 1 103 ? 3.391 -8.687 -4.819 1.00 62.44 103 LEU A N 1
ATOM 771 C CA . LEU A 1 103 ? 3.953 -8.709 -6.181 1.00 62.44 103 LEU A CA 1
ATOM 772 C C . LEU A 1 103 ? 4.261 -10.116 -6.720 1.00 62.44 103 LEU A C 1
ATOM 774 O O . LEU A 1 103 ? 4.544 -10.256 -7.905 1.00 62.44 103 LEU A O 1
ATOM 778 N N . ARG A 1 104 ? 4.310 -11.133 -5.851 1.00 58.12 104 ARG A N 1
ATOM 779 C CA . ARG A 1 104 ? 4.659 -12.518 -6.217 1.00 58.12 104 ARG A CA 1
ATOM 780 C C . ARG A 1 104 ? 3.419 -13.403 -6.422 1.00 58.12 104 ARG A C 1
ATOM 782 O O . ARG A 1 104 ? 3.568 -14.560 -6.805 1.00 58.12 104 ARG A O 1
ATOM 789 N N . LYS A 1 105 ? 2.234 -12.877 -6.118 1.00 47.62 105 LYS A N 1
ATOM 790 C CA . LYS A 1 105 ? 0.943 -13.508 -6.402 1.00 47.62 105 LYS A CA 1
ATOM 791 C C . LYS A 1 105 ? 0.562 -13.278 -7.856 1.00 47.62 105 LYS A C 1
ATOM 793 O O . LYS A 1 105 ? -0.012 -14.222 -8.430 1.00 47.62 105 LYS A O 1
#

Radius of gyration: 15.01 Å; chains: 1; bounding box: 38×26×40 Å